Protein AF-A0AA39SEI1-F1 (afdb_monomer)

pLDDT: mean 76.43, std 20.12, range [25.05, 95.44]

Radius of gyration: 17.24 Å; Cα contacts (8 Å, |Δi|>4): 127; chains: 1; bounding box: 42×34×44 Å

Organism: Acer saccharum (NCBI:txid4024)

Foldseek 3Di:
DPDPPPVLDPDQEEEDECPVDLVVVVVNCVPNVVVNHAYAYEQDDPDPPDPSDDVRNVRSLVSCVVPVSHHQAYADACCVPHPDPPRDPSHDYHYPDDDPDPDDDPPRDDDDDDPVPPDPPVVVVVVVVVVVVVVVVVVD

Secondary structure (DSSP, 8-state):
--------SS-SEEEEESTT-THHHHHHHHHHGGGT-EEEEE---SSTT-S-STHHHHHHHHHHHHTTTTEEEEE-S-GGG-SSPPPPTTSEEE-----SS----TTS-----TTS-TTHHHHHHHHHHHHHHHHHHHH-

Sequence (140 aa):
MKDLCVRFFLTTIVNAHIISGPGIVDGLKLKGLPRGRGLLLLAEMSSAGNLATGDYTTAAVKIAEEHSDFVIGFISVNPASWPRAPVNPAFIQATPRVKIVKGGDNLGQQYNTPYSAADLAETAREYRLQGWDAYLAKCS

Solvent-accessible surface area (backbone atoms only — not comparable to full-atom values): 8907 Å² total; per-residue (Å²): 146,84,78,85,81,65,85,74,86,82,58,60,62,49,75,46,71,57,86,79,41,68,64,53,56,56,62,47,40,77,66,30,47,90,67,74,27,37,33,27,38,51,29,33,66,94,56,88,91,62,80,45,48,70,68,48,27,54,51,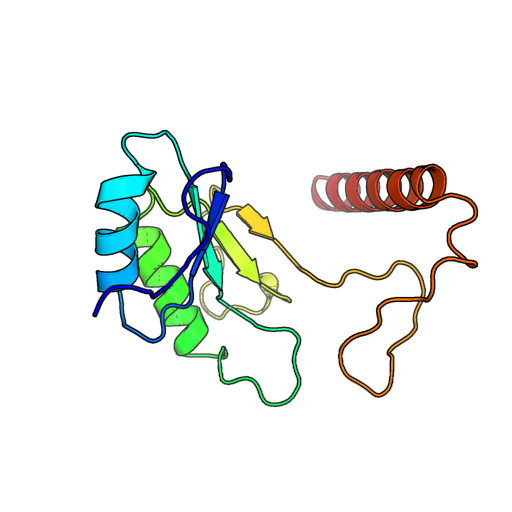41,52,51,50,36,65,80,38,52,93,41,32,48,29,32,30,32,80,59,76,88,74,44,94,71,71,82,64,67,83,84,46,46,79,44,57,80,88,80,65,96,62,96,77,85,68,102,68,88,71,84,83,79,67,93,79,80,64,84,50,62,67,59,52,53,47,50,55,52,49,56,54,48,53,56,50,52,68,71,75,108

InterPro domains:
  IPR001754 Orotidine 5'-phosphate decarboxylase domain [PF00215] (12-120)
  IPR011060 Ribulose-phosphate binding barrel [SSF51366] (12-136)
  IPR013785 Aldolase-type TIM barrel [G3DSA:3.20.20.70] (2-140)

Nearest PDB structures (foldseek):
  8u0z-assembly1_A  TM=9.103E-01  e=3.615E-15  Coffea arabica
  8u0z-assembly1_B  TM=8.593E-01  e=7.702E-14  Coffea arabica
  3ewy-assembly1_A-2  TM=8.590E-01  e=2.105E-10  Homo sapiens
  2v30-assembly1_A  TM=8.587E-01  e=1.970E-10  Homo sapiens
  2jgy-assembly1_A  TM=9.413E-01  e=2.070E-08  Homo sapiens

Structure (mmCIF, N/CA/C/O backbone):
data_AF-A0AA39SEI1-F1
#
_entry.id   AF-A0AA39SEI1-F1
#
loop_
_atom_site.group_PDB
_atom_site.id
_atom_site.type_symbol
_atom_site.label_atom_id
_atom_site.label_alt_id
_atom_site.label_comp_id
_atom_site.label_asym_id
_atom_site.label_entity_id
_atom_site.label_seq_id
_atom_site.pdbx_PDB_ins_code
_atom_site.Cartn_x
_atom_site.Cartn_y
_atom_site.Cartn_z
_atom_site.occupancy
_atom_site.B_iso_or_equiv
_atom_site.auth_seq_id
_atom_site.auth_comp_id
_atom_site.auth_asym_id
_atom_site.auth_atom_id
_atom_site.pdbx_PDB_model_num
ATOM 1 N N . MET A 1 1 ? -20.382 16.511 -10.026 1.00 29.83 1 MET A N 1
ATOM 2 C CA . MET A 1 1 ? -20.096 15.451 -9.030 1.00 29.83 1 MET A CA 1
ATOM 3 C C . MET A 1 1 ? -20.553 14.076 -9.545 1.00 29.83 1 MET A C 1
ATOM 5 O O . MET A 1 1 ? -21.256 13.368 -8.838 1.00 29.83 1 MET A O 1
ATOM 9 N N . LYS A 1 2 ? -20.217 13.708 -10.795 1.00 25.05 2 LYS A N 1
ATOM 10 C CA . LYS A 1 2 ? -20.658 12.432 -11.396 1.00 25.05 2 LYS A CA 1
ATOM 11 C C . LYS A 1 2 ? -19.575 11.634 -12.127 1.00 25.05 2 LYS A C 1
ATOM 13 O O . LYS A 1 2 ? -19.767 10.441 -12.266 1.00 25.05 2 LYS A O 1
ATOM 18 N N . ASP A 1 3 ? -18.414 12.205 -12.445 1.00 28.81 3 ASP A N 1
ATOM 19 C CA . ASP A 1 3 ? -17.411 11.486 -13.247 1.00 28.81 3 ASP A CA 1
ATOM 20 C C . ASP A 1 3 ? -15.998 11.562 -12.664 1.00 28.81 3 ASP A C 1
ATOM 22 O O . ASP A 1 3 ? -15.040 11.903 -13.353 1.00 28.81 3 ASP A O 1
ATOM 26 N N . LEU A 1 4 ? -15.837 11.194 -11.388 1.00 28.03 4 LEU A N 1
ATOM 27 C CA . LEU A 1 4 ? -14.530 10.717 -10.933 1.00 28.03 4 LEU A CA 1
ATOM 28 C C . LEU A 1 4 ? -14.447 9.226 -11.275 1.00 28.03 4 LEU A C 1
ATOM 30 O O . LEU A 1 4 ? -14.729 8.352 -10.457 1.00 28.03 4 LEU A O 1
ATOM 34 N N . CYS A 1 5 ? -14.151 8.961 -12.548 1.00 28.00 5 CYS A N 1
ATOM 35 C CA . CYS A 1 5 ? -13.954 7.636 -13.122 1.00 28.00 5 CYS A CA 1
ATOM 36 C C . CYS A 1 5 ? -12.694 6.992 -12.526 1.00 28.00 5 CYS A C 1
ATOM 38 O O . CYS A 1 5 ? -11.624 6.967 -13.130 1.00 28.00 5 CYS A O 1
ATOM 40 N N . VAL A 1 6 ? -12.817 6.463 -11.313 1.00 36.75 6 VAL A N 1
ATOM 41 C CA . VAL A 1 6 ? -11.925 5.415 -10.828 1.00 36.75 6 VAL A CA 1
ATOM 42 C C . VAL A 1 6 ? -12.518 4.108 -11.352 1.00 36.75 6 VAL A C 1
ATOM 44 O O . VAL A 1 6 ? -13.666 3.780 -11.053 1.00 36.75 6 VAL A O 1
ATOM 47 N N . ARG A 1 7 ? -11.769 3.396 -12.203 1.00 33.94 7 ARG A N 1
ATOM 48 C CA . ARG A 1 7 ? -12.112 2.090 -12.802 1.00 33.94 7 ARG A CA 1
ATOM 49 C C . ARG A 1 7 ? -12.364 1.042 -11.697 1.00 33.94 7 ARG A C 1
ATOM 51 O O . ARG A 1 7 ? -11.514 0.215 -11.403 1.00 33.94 7 ARG A O 1
ATOM 58 N N . PHE A 1 8 ? -13.540 1.081 -11.072 1.00 39.69 8 PHE A N 1
ATOM 59 C CA . PHE A 1 8 ? -13.877 0.285 -9.883 1.00 39.69 8 PHE A CA 1
ATOM 60 C C . PHE A 1 8 ? -14.415 -1.121 -10.180 1.00 39.69 8 PHE A C 1
ATOM 62 O O . PHE A 1 8 ? -14.609 -1.910 -9.259 1.00 39.69 8 PHE A O 1
ATOM 69 N N . PHE A 1 9 ? -14.696 -1.455 -11.443 1.00 35.06 9 PHE A N 1
ATOM 70 C CA . PHE A 1 9 ? -15.577 -2.590 -11.741 1.00 35.06 9 PHE A CA 1
ATOM 71 C C . PHE A 1 9 ? -14.889 -3.913 -12.116 1.00 35.06 9 PHE A C 1
ATOM 73 O O . PHE A 1 9 ? -15.562 -4.938 -12.082 1.00 35.06 9 PHE A O 1
ATOM 80 N N . LEU A 1 10 ? -13.576 -3.946 -12.390 1.00 44.50 10 LEU A N 1
ATOM 81 C CA . LEU A 1 10 ? -12.888 -5.177 -12.836 1.00 44.50 10 LEU A CA 1
ATOM 82 C C . LEU A 1 10 ? -11.656 -5.591 -12.013 1.00 44.50 10 LEU A C 1
ATOM 84 O O . LEU A 1 10 ? -11.153 -6.692 -12.214 1.00 44.50 10 LEU A O 1
ATOM 88 N N . THR A 1 11 ? -11.157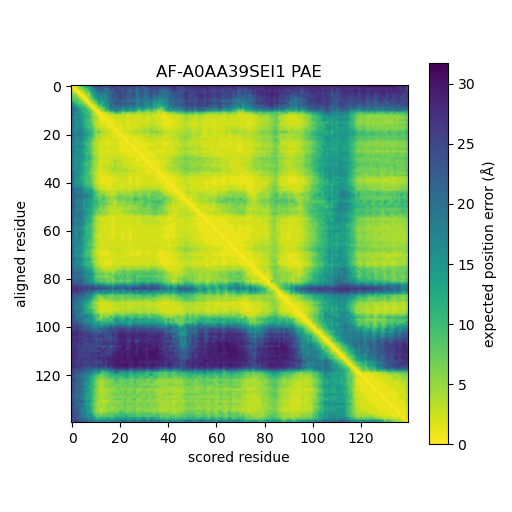 -4.763 -11.092 1.00 63.28 11 THR A N 1
ATOM 89 C CA . THR A 1 11 ? -9.917 -5.067 -10.355 1.00 63.28 11 THR A CA 1
ATOM 90 C C . THR A 1 11 ? -10.229 -5.727 -9.009 1.00 63.28 11 THR A C 1
ATOM 92 O O . THR A 1 11 ? -11.204 -5.381 -8.343 1.00 63.28 11 THR A O 1
ATOM 95 N N . THR A 1 12 ? -9.423 -6.711 -8.605 1.00 83.12 12 THR A N 1
ATOM 96 C CA . THR A 1 12 ? -9.487 -7.331 -7.267 1.00 83.12 12 THR A CA 1
ATOM 97 C C . THR A 1 12 ? -8.899 -6.424 -6.192 1.00 83.12 12 THR A C 1
ATOM 99 O O . THR A 1 12 ? -9.376 -6.419 -5.060 1.00 83.12 12 THR A O 1
ATOM 102 N N . ILE A 1 13 ? -7.893 -5.634 -6.563 1.00 90.81 13 ILE A N 1
ATOM 103 C CA . ILE A 1 13 ? -7.167 -4.721 -5.686 1.00 90.81 13 ILE A CA 1
ATOM 104 C C . ILE A 1 13 ? -7.195 -3.328 -6.315 1.00 90.81 13 ILE A C 1
ATOM 106 O O . ILE A 1 13 ? -6.987 -3.177 -7.524 1.00 90.81 13 ILE A O 1
ATOM 110 N N . VAL A 1 14 ? -7.463 -2.314 -5.500 1.00 91.94 14 VAL A N 1
ATOM 111 C CA . VAL A 1 14 ? -7.377 -0.895 -5.872 1.00 91.94 14 VAL A CA 1
ATOM 112 C C . VAL A 1 14 ? -6.321 -0.198 -5.021 1.00 91.94 14 VAL A C 1
ATOM 114 O O . VAL A 1 14 ? -5.907 -0.729 -3.993 1.00 91.94 14 VAL A O 1
ATOM 117 N N . ASN A 1 15 ? -5.875 0.986 -5.439 1.00 92.56 15 ASN A N 1
ATOM 118 C CA . ASN A 1 15 ? -5.004 1.833 -4.629 1.00 92.56 15 ASN A CA 1
ATOM 119 C C . ASN A 1 15 ? -5.630 3.208 -4.378 1.00 92.56 15 ASN A C 1
ATOM 121 O O . ASN A 1 15 ? -6.503 3.643 -5.132 1.00 92.56 15 ASN A O 1
ATOM 125 N N . ALA A 1 16 ? -5.211 3.870 -3.300 1.00 93.88 16 ALA A N 1
ATOM 126 C CA . ALA A 1 16 ? -5.649 5.224 -2.981 1.00 93.88 16 ALA A CA 1
ATOM 127 C C . ALA A 1 16 ? -4.560 6.026 -2.265 1.00 93.88 16 ALA A C 1
ATOM 129 O O . ALA A 1 16 ? -3.750 5.485 -1.509 1.00 93.88 16 ALA A O 1
ATOM 130 N N . HIS A 1 17 ? -4.588 7.339 -2.478 1.00 93.50 17 HIS A N 1
ATOM 131 C CA . HIS A 1 17 ? -3.863 8.298 -1.655 1.00 93.50 17 HIS A CA 1
ATOM 132 C C . HIS A 1 17 ? -4.670 8.653 -0.409 1.00 93.50 17 HIS A C 1
ATOM 134 O O . HIS A 1 17 ? -5.886 8.822 -0.478 1.00 93.50 17 HIS A O 1
ATOM 140 N N . ILE A 1 18 ? -3.972 8.891 0.699 1.00 92.69 18 ILE A N 1
ATOM 141 C CA . ILE A 1 18 ? -4.585 9.338 1.959 1.00 92.69 18 ILE A CA 1
ATOM 142 C C . ILE A 1 18 ? -4.747 10.865 2.058 1.00 92.69 18 ILE A C 1
ATOM 144 O O . ILE A 1 18 ? -5.069 11.381 3.121 1.00 92.69 18 ILE A O 1
ATOM 148 N N . ILE A 1 19 ? -4.509 11.607 0.966 1.00 90.94 19 ILE A N 1
ATOM 149 C CA . ILE A 1 19 ? -4.511 13.086 0.952 1.00 90.94 19 ILE A CA 1
ATOM 150 C C . ILE A 1 19 ? -5.847 13.650 1.456 1.00 90.94 19 ILE A C 1
ATOM 152 O O . ILE A 1 19 ? -5.876 14.674 2.127 1.00 90.94 19 ILE A O 1
ATOM 156 N N . SER A 1 20 ? -6.954 12.968 1.162 1.00 88.62 20 SER A N 1
ATOM 157 C CA . SER A 1 20 ? -8.298 13.364 1.599 1.00 88.62 20 SER A CA 1
ATOM 158 C C . SER A 1 20 ? -8.637 12.940 3.037 1.00 88.62 20 SER A C 1
ATOM 160 O O . SER A 1 20 ? -9.772 13.131 3.469 1.00 88.62 20 SER A O 1
ATOM 162 N N . GLY A 1 21 ? -7.689 12.356 3.774 1.00 90.56 21 GLY A N 1
ATOM 163 C CA . GLY A 1 21 ? -7.915 11.773 5.095 1.00 90.56 21 GLY A CA 1
ATOM 164 C C . GLY A 1 21 ? -8.578 10.386 5.048 1.00 90.56 21 GLY A C 1
ATOM 165 O O . GLY A 1 21 ? -8.803 9.842 3.965 1.00 90.56 21 GLY A O 1
ATOM 166 N N . PRO A 1 22 ? -8.910 9.799 6.215 1.00 91.69 22 PRO A N 1
ATOM 167 C CA . PRO A 1 22 ? -9.395 8.417 6.327 1.00 91.69 22 PRO A CA 1
ATOM 168 C C . PRO A 1 22 ? -10.730 8.159 5.616 1.00 91.69 22 PRO A C 1
ATOM 170 O O . PRO A 1 22 ? -10.967 7.046 5.156 1.00 91.69 22 PRO A O 1
ATOM 173 N N . GLY A 1 23 ? -11.565 9.186 5.418 1.00 93.19 23 GLY A N 1
ATOM 174 C CA . GLY A 1 23 ? -12.876 9.040 4.772 1.00 93.19 23 GLY A CA 1
ATOM 175 C C . GLY A 1 23 ? -12.826 8.496 3.337 1.00 93.19 23 GLY A C 1
ATOM 176 O O . GLY A 1 23 ? -13.824 7.962 2.850 1.00 93.19 23 GLY A O 1
ATOM 177 N N . ILE A 1 24 ? -11.669 8.567 2.659 1.00 93.56 24 ILE A N 1
ATOM 178 C CA . ILE A 1 24 ? -11.484 7.873 1.377 1.00 93.56 24 ILE A CA 1
ATOM 179 C C . ILE A 1 24 ? -11.627 6.359 1.549 1.00 93.56 24 ILE A C 1
ATOM 181 O O . ILE A 1 24 ? -12.297 5.714 0.747 1.00 93.56 24 ILE A O 1
ATOM 185 N N . VAL A 1 25 ? -11.056 5.793 2.613 1.00 94.44 25 VAL A N 1
ATOM 186 C CA . VAL A 1 25 ? -11.091 4.355 2.881 1.00 94.44 25 VAL A CA 1
ATOM 187 C C . VAL A 1 25 ? -12.521 3.913 3.138 1.00 94.44 25 VAL A C 1
ATOM 189 O O . VAL A 1 25 ? -12.960 2.948 2.519 1.00 94.44 25 VAL A O 1
ATOM 192 N N . ASP A 1 26 ? -13.279 4.664 3.937 1.00 93.75 26 ASP A N 1
ATOM 193 C CA . ASP A 1 26 ? -14.698 4.387 4.189 1.00 93.75 26 ASP A CA 1
ATOM 194 C C . ASP A 1 26 ? -15.523 4.398 2.900 1.00 93.75 26 ASP A C 1
ATOM 196 O O . ASP A 1 26 ? -16.268 3.454 2.614 1.00 93.75 26 ASP A O 1
ATOM 200 N N . GLY A 1 27 ? -15.344 5.430 2.070 1.00 92.88 27 GLY A N 1
ATOM 201 C CA . GLY A 1 27 ? -16.041 5.548 0.791 1.00 92.88 27 GLY A CA 1
ATOM 202 C C . GLY A 1 27 ? -15.762 4.366 -0.142 1.00 92.88 27 GLY A C 1
ATOM 203 O O . GLY A 1 27 ? -16.685 3.829 -0.765 1.00 92.88 27 GLY A O 1
ATOM 204 N N . LEU A 1 28 ? -14.505 3.920 -0.209 1.00 92.69 28 LEU A N 1
ATOM 205 C CA . LEU A 1 28 ? -14.117 2.767 -1.020 1.00 92.69 28 LEU A CA 1
ATOM 206 C C . LEU A 1 28 ? -14.608 1.446 -0.419 1.00 92.69 28 LEU A C 1
ATOM 208 O O . LEU A 1 28 ? -15.099 0.579 -1.150 1.00 92.69 28 LEU A O 1
ATOM 212 N N . LYS A 1 29 ? -14.546 1.311 0.905 1.00 92.88 29 LYS A N 1
ATOM 213 C CA . LYS A 1 29 ? -14.965 0.124 1.656 1.00 92.88 29 LYS A CA 1
ATOM 214 C C . LYS A 1 29 ? -16.437 -0.201 1.427 1.00 92.88 29 LYS A C 1
ATOM 216 O O . LYS A 1 29 ? -16.760 -1.359 1.163 1.00 92.88 29 LYS A O 1
ATOM 221 N N . LEU A 1 30 ? -17.311 0.812 1.382 1.00 92.81 30 LEU A N 1
ATOM 222 C CA . LEU A 1 30 ? -18.749 0.653 1.102 1.00 92.81 30 LEU A CA 1
ATOM 223 C C . LEU A 1 30 ? -19.053 -0.092 -0.208 1.00 92.81 30 LEU A C 1
ATOM 225 O O . LEU A 1 30 ? -20.107 -0.717 -0.340 1.00 92.81 30 LEU A O 1
ATOM 229 N N . LYS A 1 31 ? -18.167 -0.005 -1.208 1.00 89.81 31 LYS A N 1
ATOM 230 C CA . LYS A 1 31 ? -18.349 -0.659 -2.515 1.00 89.81 31 LYS A CA 1
ATOM 231 C C . LYS A 1 31 ? -17.402 -1.835 -2.740 1.00 89.81 31 LYS A C 1
ATOM 233 O O . LYS A 1 31 ? -17.758 -2.733 -3.508 1.00 89.81 31 LYS A O 1
ATOM 238 N N . GLY A 1 32 ? -16.224 -1.812 -2.122 1.00 90.81 32 GLY A N 1
ATOM 239 C CA . GLY A 1 32 ? -15.169 -2.804 -2.295 1.00 90.81 32 GLY A CA 1
ATOM 240 C C . GLY A 1 32 ? -15.331 -4.024 -1.393 1.00 90.81 32 GLY A C 1
ATOM 241 O O . GLY A 1 32 ? -15.264 -5.147 -1.891 1.00 90.81 32 GLY A O 1
ATOM 242 N N . LEU A 1 33 ? -15.608 -3.822 -0.102 1.00 90.31 33 LEU A N 1
ATOM 243 C CA . LEU A 1 33 ? -15.628 -4.909 0.881 1.00 90.31 33 LEU A CA 1
ATOM 244 C C . LEU A 1 33 ? -16.704 -5.973 0.582 1.00 90.31 33 LEU A C 1
ATOM 246 O O . LEU A 1 33 ? -16.350 -7.150 0.526 1.00 90.31 33 LEU A O 1
ATOM 250 N N . PRO A 1 34 ? -17.969 -5.622 0.246 1.00 92.56 34 PRO A N 1
ATOM 251 C CA . PRO A 1 34 ? -18.986 -6.622 -0.111 1.00 92.56 34 PRO A CA 1
ATOM 252 C C . PRO A 1 34 ? -18.663 -7.421 -1.382 1.00 92.56 34 PRO A C 1
ATOM 254 O O . PRO A 1 34 ? -19.319 -8.414 -1.678 1.00 92.56 34 PRO A O 1
ATOM 257 N N . ARG A 1 35 ? -17.680 -6.968 -2.168 1.00 91.62 35 ARG A N 1
ATOM 258 C CA . ARG A 1 35 ? -17.216 -7.617 -3.401 1.00 91.62 35 ARG A CA 1
ATOM 259 C C . ARG A 1 35 ? -15.884 -8.350 -3.217 1.00 91.62 35 ARG A C 1
ATOM 261 O O . ARG A 1 3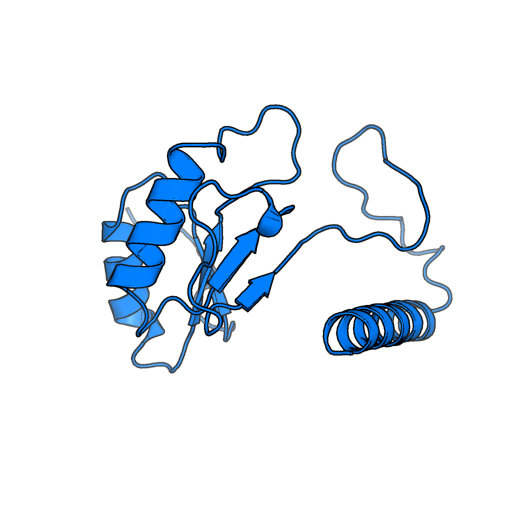5 ? -15.280 -8.733 -4.218 1.00 91.62 35 ARG A O 1
ATOM 268 N N . GLY A 1 36 ? -15.406 -8.493 -1.978 1.00 90.75 36 GLY A N 1
ATOM 269 C CA . GLY A 1 36 ? -14.127 -9.137 -1.673 1.00 90.75 36 GLY A CA 1
ATOM 270 C C . GLY A 1 36 ? -12.931 -8.423 -2.305 1.00 90.75 36 GLY A C 1
ATOM 271 O O . GLY A 1 36 ? -12.008 -9.079 -2.783 1.00 90.75 36 GLY A O 1
ATOM 272 N N . ARG A 1 37 ? -12.974 -7.088 -2.402 1.00 92.00 37 ARG A N 1
ATOM 273 C CA . ARG A 1 37 ? -11.865 -6.284 -2.938 1.00 92.00 37 ARG A CA 1
ATOM 274 C C . ARG A 1 37 ? -10.932 -5.839 -1.816 1.00 92.00 37 ARG A C 1
ATOM 276 O O . ARG A 1 37 ? -11.395 -5.608 -0.704 1.00 92.00 37 ARG A O 1
ATOM 283 N N . GLY A 1 38 ? -9.653 -5.664 -2.139 1.00 93.25 38 GLY A N 1
ATOM 284 C CA . GLY A 1 38 ? -8.651 -5.103 -1.229 1.00 93.25 38 GLY A CA 1
ATOM 285 C C . GLY A 1 38 ? -8.187 -3.708 -1.645 1.00 93.25 38 GLY A C 1
ATOM 286 O O . GLY A 1 38 ? -8.271 -3.337 -2.822 1.00 93.25 38 GLY A O 1
ATOM 287 N N . LEU A 1 39 ? -7.668 -2.947 -0.684 1.00 95.06 39 LEU A N 1
ATOM 288 C CA . LEU A 1 39 ? -7.096 -1.620 -0.904 1.00 95.06 39 LEU A CA 1
ATOM 289 C C . LEU A 1 39 ? -5.608 -1.582 -0.525 1.00 95.06 39 LEU A C 1
ATOM 291 O O . LEU A 1 39 ? -5.231 -2.011 0.562 1.00 95.06 39 LEU A O 1
ATOM 295 N N . LEU A 1 40 ? -4.776 -1.022 -1.404 1.00 94.94 40 LEU A N 1
ATOM 296 C CA . LEU A 1 40 ? -3.396 -0.633 -1.106 1.00 94.94 40 LEU A CA 1
ATOM 297 C C . LEU A 1 40 ? -3.304 0.884 -0.911 1.00 94.94 40 LEU A C 1
ATOM 299 O O . LEU A 1 40 ? -3.719 1.652 -1.781 1.00 94.94 40 LEU A O 1
ATOM 303 N N . LEU A 1 41 ? -2.727 1.336 0.198 1.00 94.56 41 LEU A N 1
ATOM 304 C CA . LEU A 1 41 ? -2.497 2.766 0.415 1.00 94.56 41 LEU A CA 1
ATOM 305 C C . LEU A 1 41 ? -1.146 3.193 -0.160 1.00 94.56 41 LEU A C 1
ATOM 307 O O . LEU A 1 41 ? -0.127 2.549 0.074 1.00 94.56 41 LEU A O 1
ATOM 311 N N . LEU A 1 42 ? -1.119 4.298 -0.902 1.00 92.62 42 LEU A N 1
ATOM 312 C CA . LEU A 1 42 ? 0.138 4.930 -1.299 1.00 92.62 42 LEU A CA 1
ATOM 313 C C . LEU A 1 42 ? 0.772 5.586 -0.076 1.00 92.62 42 LEU A C 1
ATOM 315 O O . LEU A 1 42 ? 0.292 6.621 0.376 1.00 92.62 42 LEU A O 1
ATOM 319 N N . ALA A 1 43 ? 1.833 4.972 0.441 1.00 90.00 43 ALA A N 1
ATOM 320 C CA . ALA A 1 43 ? 2.579 5.468 1.593 1.00 90.00 43 ALA A CA 1
ATOM 321 C C . ALA A 1 43 ? 3.854 6.213 1.178 1.00 90.00 43 ALA A C 1
ATOM 323 O O . ALA A 1 43 ? 4.269 7.139 1.873 1.00 90.00 43 ALA A O 1
ATOM 324 N N . GLU A 1 44 ? 4.437 5.839 0.035 1.00 88.25 44 GLU A N 1
ATOM 325 C CA . GLU A 1 44 ? 5.579 6.516 -0.582 1.00 88.25 44 GLU A CA 1
ATOM 326 C C . GLU A 1 44 ? 5.444 6.525 -2.109 1.00 88.25 44 GLU A C 1
ATOM 328 O O . GLU A 1 44 ? 4.742 5.704 -2.707 1.00 88.25 44 GLU A O 1
ATOM 333 N N . MET A 1 45 ? 6.160 7.443 -2.757 1.00 83.06 45 MET A N 1
ATOM 334 C CA . MET A 1 45 ? 6.234 7.531 -4.214 1.00 83.06 45 MET A CA 1
ATOM 335 C C . MET A 1 45 ? 7.690 7.595 -4.670 1.00 83.06 45 MET A C 1
ATOM 337 O O . MET A 1 45 ? 8.519 8.262 -4.062 1.00 83.06 45 MET A O 1
ATOM 341 N N . SER A 1 46 ? 8.003 6.946 -5.792 1.00 76.50 46 SER A N 1
ATOM 342 C CA . SER A 1 46 ? 9.358 6.926 -6.362 1.00 76.50 46 SER A CA 1
ATOM 343 C C . SER A 1 46 ? 9.718 8.189 -7.160 1.00 76.50 46 SER A C 1
ATOM 345 O O . SER A 1 46 ? 10.789 8.255 -7.758 1.00 76.50 46 SER A O 1
ATOM 347 N N . SER A 1 47 ? 8.806 9.158 -7.275 1.00 75.94 47 SER A N 1
ATOM 348 C CA . SER A 1 47 ? 9.021 10.394 -8.031 1.00 75.94 47 SER A CA 1
ATOM 349 C C . SER A 1 47 ? 9.819 11.413 -7.216 1.00 75.94 47 SER A C 1
ATOM 351 O O . SER A 1 47 ? 9.568 11.596 -6.023 1.00 75.94 47 SER A O 1
ATOM 353 N N . ALA A 1 48 ? 10.745 12.115 -7.871 1.00 76.06 48 ALA A N 1
ATOM 354 C CA . ALA A 1 48 ? 11.497 13.205 -7.254 1.00 76.06 48 ALA A CA 1
ATOM 355 C C . ALA A 1 48 ? 10.553 14.328 -6.779 1.00 76.06 48 ALA A C 1
ATOM 357 O O . ALA A 1 48 ? 9.607 14.679 -7.482 1.00 76.06 48 ALA A O 1
ATOM 358 N N . GLY A 1 49 ? 10.806 14.876 -5.585 1.00 76.56 49 GLY A N 1
ATOM 359 C CA . GLY A 1 49 ? 10.023 15.982 -5.014 1.00 76.56 49 GLY A CA 1
ATOM 3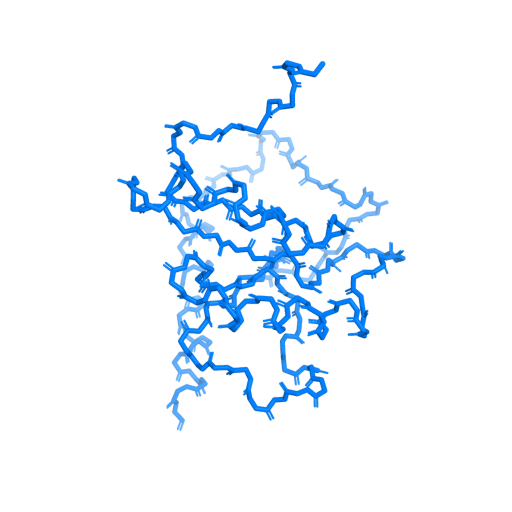60 C C . GLY A 1 49 ? 8.617 15.612 -4.526 1.00 76.56 49 GLY A C 1
ATOM 361 O O . GLY A 1 49 ? 7.774 16.494 -4.385 1.00 76.56 49 GLY A O 1
ATOM 362 N N . ASN A 1 50 ? 8.328 14.327 -4.296 1.00 82.38 50 ASN A N 1
ATOM 363 C CA . ASN A 1 50 ? 7.025 13.912 -3.781 1.00 82.38 50 ASN A CA 1
ATOM 364 C C . ASN A 1 50 ? 6.804 14.351 -2.320 1.00 82.38 50 ASN A C 1
ATOM 366 O O . ASN A 1 50 ? 7.748 14.518 -1.552 1.00 82.38 50 ASN A O 1
ATOM 370 N N . LEU A 1 51 ? 5.531 14.490 -1.946 1.00 84.06 51 LEU A N 1
ATOM 371 C CA . LEU A 1 51 ? 5.097 14.888 -0.601 1.00 84.06 51 LEU A CA 1
ATOM 372 C C . LEU A 1 51 ? 4.752 13.686 0.297 1.00 84.06 51 LEU A C 1
ATOM 374 O O . LEU A 1 51 ? 4.296 13.868 1.422 1.00 84.06 51 LEU A O 1
ATOM 378 N N . ALA A 1 52 ? 4.925 12.460 -0.204 1.00 84.50 52 ALA A N 1
ATOM 379 C CA . ALA A 1 52 ? 4.585 11.230 0.499 1.00 84.50 52 ALA A CA 1
ATOM 380 C C . ALA A 1 52 ? 5.766 10.762 1.362 1.00 84.50 52 ALA A C 1
ATOM 382 O O . ALA A 1 52 ? 6.353 9.710 1.115 1.00 84.50 52 ALA A O 1
ATOM 383 N N . THR A 1 53 ? 6.145 11.591 2.338 1.00 83.94 53 THR A N 1
ATOM 384 C CA . THR A 1 53 ? 7.293 11.368 3.228 1.00 83.94 53 THR A CA 1
ATOM 385 C C . THR A 1 53 ? 6.929 11.645 4.690 1.00 83.94 53 THR A C 1
ATOM 387 O O . THR A 1 53 ? 5.964 12.355 4.983 1.00 83.94 53 THR A O 1
ATOM 390 N N . GLY A 1 54 ? 7.695 11.072 5.627 1.00 87.44 54 GLY A N 1
ATOM 391 C CA . GLY A 1 54 ? 7.616 11.377 7.061 1.00 87.44 54 GLY A CA 1
ATOM 392 C C . GLY A 1 54 ? 6.217 11.200 7.663 1.00 87.44 54 GLY A C 1
ATOM 393 O O . GLY A 1 54 ? 5.706 10.081 7.779 1.00 87.44 54 GLY A O 1
ATOM 394 N N . ASP A 1 55 ? 5.595 12.314 8.052 1.00 89.94 55 ASP A N 1
ATOM 395 C CA . ASP A 1 55 ? 4.267 12.341 8.676 1.00 89.94 55 ASP A CA 1
ATOM 396 C C . ASP A 1 55 ? 3.173 11.797 7.754 1.00 89.94 55 ASP A C 1
ATOM 398 O O . ASP A 1 55 ? 2.240 11.149 8.229 1.00 89.94 55 ASP A O 1
ATOM 402 N N . TYR A 1 56 ? 3.307 11.983 6.435 1.00 91.25 56 TYR A N 1
ATOM 403 C CA . TYR A 1 56 ? 2.372 11.410 5.466 1.00 91.25 56 TYR A CA 1
ATOM 404 C C . TYR A 1 56 ? 2.379 9.881 5.540 1.00 91.25 56 TYR A C 1
ATOM 406 O O . TYR A 1 56 ? 1.337 9.244 5.683 1.00 91.25 56 TYR A O 1
ATOM 414 N N . THR A 1 57 ? 3.568 9.283 5.501 1.00 91.00 57 THR A N 1
ATOM 415 C CA . THR A 1 57 ? 3.752 7.832 5.601 1.00 91.00 57 THR A CA 1
ATOM 416 C C . THR A 1 57 ? 3.245 7.314 6.948 1.00 91.00 57 THR A C 1
ATOM 418 O O . THR A 1 57 ? 2.538 6.309 7.003 1.00 91.00 57 THR A O 1
ATOM 421 N N . THR A 1 58 ? 3.515 8.044 8.033 1.00 90.38 58 THR A N 1
ATOM 422 C CA . THR A 1 58 ? 3.033 7.702 9.382 1.00 90.38 58 THR A CA 1
ATOM 423 C C . THR A 1 58 ? 1.505 7.717 9.463 1.00 90.38 58 THR A C 1
ATOM 425 O O . THR A 1 58 ? 0.902 6.804 10.031 1.00 90.38 58 THR A O 1
ATOM 428 N N . ALA A 1 59 ? 0.859 8.717 8.858 1.00 92.06 59 ALA A N 1
ATOM 429 C CA . ALA A 1 59 ? -0.594 8.779 8.767 1.00 92.06 59 ALA A CA 1
ATOM 430 C C . ALA A 1 59 ? -1.159 7.628 7.922 1.00 92.06 59 ALA A C 1
ATOM 432 O O . ALA A 1 59 ? -2.173 7.040 8.298 1.00 92.06 59 ALA A O 1
ATOM 433 N N . ALA A 1 60 ? -0.491 7.259 6.825 1.00 92.75 60 ALA A N 1
ATOM 434 C CA . ALA A 1 60 ? -0.924 6.152 5.977 1.00 92.75 60 ALA A CA 1
ATOM 435 C C . ALA A 1 60 ? -0.901 4.819 6.734 1.00 92.75 60 ALA A C 1
ATOM 437 O O . ALA A 1 60 ? -1.865 4.059 6.645 1.00 92.75 60 ALA A O 1
ATOM 438 N N . VAL A 1 61 ? 0.151 4.566 7.521 1.00 91.62 61 VAL A N 1
ATOM 439 C CA . VAL A 1 61 ? 0.254 3.373 8.378 1.00 91.62 61 VAL A CA 1
ATOM 440 C C . VAL A 1 61 ? -0.880 3.326 9.392 1.00 91.62 61 VAL A C 1
ATOM 442 O O . VAL A 1 61 ? -1.569 2.314 9.485 1.00 91.62 61 VAL A O 1
ATOM 445 N N . LYS A 1 62 ? -1.128 4.436 10.092 1.00 92.31 62 LYS A N 1
ATOM 446 C CA . LYS A 1 62 ? -2.198 4.512 11.090 1.00 92.31 62 LYS A CA 1
ATOM 447 C C . LYS A 1 62 ? -3.575 4.212 10.481 1.00 92.31 62 LYS A C 1
ATOM 449 O O . LYS A 1 62 ? -4.328 3.415 11.029 1.00 92.31 62 LYS A O 1
ATOM 454 N N . ILE A 1 63 ? -3.880 4.805 9.325 1.00 93.62 63 ILE A N 1
ATOM 455 C CA . ILE A 1 63 ? -5.146 4.563 8.617 1.00 93.62 63 ILE A CA 1
ATOM 456 C C . ILE A 1 63 ? -5.250 3.093 8.181 1.00 93.62 63 ILE A C 1
ATOM 458 O O . ILE A 1 63 ? -6.316 2.493 8.282 1.00 93.62 63 ILE A O 1
ATOM 462 N N . ALA A 1 64 ? -4.164 2.481 7.708 1.00 93.69 64 ALA A N 1
ATOM 463 C CA . ALA A 1 64 ? -4.191 1.067 7.341 1.00 93.69 64 ALA A CA 1
ATOM 464 C C . ALA A 1 64 ? -4.488 0.154 8.538 1.00 93.69 64 ALA A C 1
ATOM 466 O O . ALA A 1 64 ? -5.269 -0.785 8.402 1.00 93.69 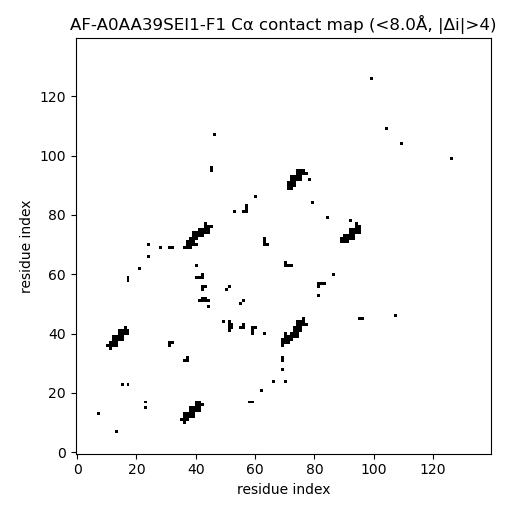64 ALA A O 1
ATOM 467 N N . GLU A 1 65 ? -3.896 0.431 9.702 1.00 92.06 65 GLU A N 1
ATOM 468 C CA . GLU A 1 65 ? -4.129 -0.328 10.937 1.00 92.06 65 GLU A CA 1
ATOM 469 C C . GLU A 1 65 ? -5.593 -0.238 11.390 1.00 92.06 65 GLU A C 1
ATOM 471 O O . GLU A 1 65 ? -6.218 -1.264 11.676 1.00 92.06 65 GLU A O 1
ATOM 476 N N . GLU A 1 66 ? -6.160 0.971 11.377 1.00 93.56 66 GLU A N 1
ATOM 477 C CA . GLU A 1 66 ? -7.558 1.239 11.743 1.00 93.56 66 GLU A CA 1
ATOM 478 C C . GLU A 1 66 ? -8.568 0.594 10.772 1.00 93.56 66 GLU A C 1
ATOM 480 O O . GLU A 1 66 ? -9.688 0.272 11.168 1.00 93.56 66 GLU A O 1
ATOM 485 N N . HIS A 1 67 ? -8.169 0.348 9.520 1.00 93.94 67 HIS A N 1
ATOM 486 C CA . HIS A 1 67 ? -9.014 -0.228 8.467 1.00 93.94 67 HIS A CA 1
ATOM 487 C C . HIS A 1 67 ? -8.468 -1.561 7.918 1.00 93.94 67 HIS A C 1
ATOM 489 O O . HIS A 1 67 ? -8.611 -1.860 6.728 1.00 93.94 67 HIS A O 1
ATOM 495 N N . SER A 1 68 ? -7.852 -2.376 8.778 1.00 93.38 68 SER A N 1
ATOM 496 C CA . SER A 1 68 ? -7.189 -3.645 8.415 1.00 93.38 68 SER A CA 1
ATOM 497 C C . SER A 1 68 ? -8.118 -4.746 7.879 1.00 93.38 68 SER A C 1
ATOM 499 O O . SER A 1 68 ? -7.651 -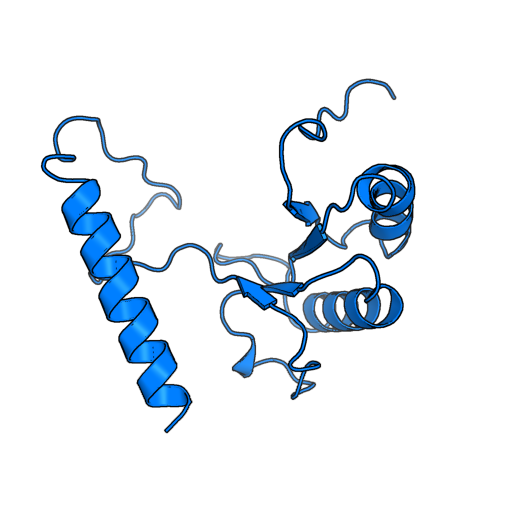5.750 7.349 1.00 93.38 68 SER A O 1
ATOM 501 N N . ASP A 1 69 ? -9.437 -4.558 7.953 1.00 93.62 69 ASP A N 1
ATOM 502 C CA . ASP A 1 69 ? -10.433 -5.442 7.341 1.00 93.62 69 ASP A CA 1
ATOM 503 C C . ASP A 1 69 ? -10.637 -5.186 5.835 1.00 93.62 69 ASP A C 1
ATOM 505 O O . ASP A 1 69 ? -11.266 -5.990 5.147 1.00 93.62 69 ASP A O 1
ATOM 509 N N . PHE A 1 70 ? -10.110 -4.076 5.312 1.00 94.94 70 PHE A N 1
ATOM 510 C CA . PHE A 1 70 ? -10.219 -3.694 3.901 1.00 94.94 70 PHE A CA 1
ATOM 511 C C . PHE A 1 70 ? -8.878 -3.273 3.281 1.00 94.94 70 PHE A C 1
ATOM 513 O O . PHE A 1 70 ? -8.614 -3.553 2.105 1.00 94.94 70 PHE A O 1
ATOM 520 N N . VAL A 1 71 ? -8.020 -2.608 4.056 1.00 95.44 71 VAL A N 1
ATOM 521 C CA . VAL A 1 71 ? -6.658 -2.259 3.648 1.00 95.44 71 VAL A CA 1
ATOM 522 C C . VAL A 1 71 ? -5.771 -3.487 3.802 1.00 95.44 71 VAL A C 1
ATOM 524 O O . VAL A 1 71 ? -5.616 -4.017 4.894 1.00 95.44 71 VAL A O 1
ATOM 527 N N . ILE A 1 72 ? -5.172 -3.928 2.698 1.00 94.69 72 ILE A N 1
ATOM 528 C CA . ILE A 1 72 ? -4.340 -5.141 2.653 1.00 94.69 72 ILE A CA 1
ATOM 529 C C . ILE A 1 72 ? -2.840 -4.829 2.648 1.00 94.69 72 ILE A C 1
ATOM 531 O O . ILE A 1 72 ? -2.017 -5.737 2.741 1.00 94.69 72 ILE A O 1
ATOM 535 N N . GLY A 1 73 ? -2.463 -3.556 2.515 1.00 93.88 73 GLY A N 1
ATOM 536 C CA . GLY A 1 73 ? -1.062 -3.163 2.478 1.00 93.88 73 GLY A CA 1
ATOM 537 C C . GLY A 1 73 ? -0.805 -1.799 1.857 1.00 93.88 73 GLY A C 1
ATOM 538 O O . GLY A 1 73 ? -1.690 -0.942 1.785 1.00 93.88 73 GLY A O 1
ATOM 539 N N . PHE A 1 74 ? 0.423 -1.617 1.383 1.00 93.44 74 PHE A N 1
ATOM 540 C CA . PHE A 1 74 ? 0.940 -0.334 0.936 1.00 93.44 74 PHE A CA 1
ATOM 541 C C . PHE A 1 74 ? 1.650 -0.423 -0.406 1.00 93.44 74 PHE A C 1
ATOM 543 O O . PHE A 1 74 ? 2.249 -1.439 -0.756 1.00 93.44 74 PHE A O 1
ATOM 550 N N . ILE A 1 75 ? 1.631 0.696 -1.119 1.00 91.25 75 ILE A N 1
ATOM 551 C CA . ILE A 1 75 ? 2.605 1.003 -2.157 1.00 91.25 75 ILE A CA 1
ATOM 552 C C . ILE A 1 75 ? 3.716 1.820 -1.494 1.00 91.25 75 ILE A C 1
ATOM 554 O O . ILE A 1 75 ? 3.458 2.917 -0.987 1.00 91.25 75 ILE A O 1
ATOM 558 N N . SER A 1 76 ? 4.925 1.265 -1.466 1.00 88.50 76 SER A N 1
ATOM 559 C CA . SER A 1 76 ? 6.082 1.823 -0.758 1.00 88.50 76 SER A CA 1
ATOM 560 C C . SER A 1 76 ? 7.384 1.539 -1.507 1.00 88.50 76 SER A C 1
ATOM 562 O O . SER A 1 76 ? 7.485 0.562 -2.248 1.00 88.50 76 SER A O 1
ATOM 564 N N . VAL A 1 77 ? 8.387 2.397 -1.345 1.00 83.88 77 VAL A N 1
ATOM 565 C CA . VAL A 1 77 ? 9.707 2.248 -1.979 1.00 83.88 77 VAL A CA 1
ATOM 566 C C . VAL A 1 77 ? 10.715 1.663 -0.996 1.00 83.88 77 VAL A C 1
ATOM 568 O O . VAL A 1 77 ? 11.511 0.807 -1.377 1.00 83.88 77 VAL A O 1
ATOM 571 N N . ASN A 1 78 ? 10.675 2.093 0.266 1.00 82.69 78 ASN A N 1
ATOM 572 C CA . ASN A 1 78 ? 11.566 1.609 1.312 1.00 82.69 78 ASN A CA 1
ATOM 573 C C . ASN A 1 78 ? 10.849 1.505 2.673 1.00 82.69 78 ASN A C 1
ATOM 575 O O . ASN A 1 78 ? 11.145 2.276 3.594 1.00 82.69 78 ASN A O 1
ATOM 579 N N . PRO A 1 79 ? 9.965 0.505 2.853 1.00 78.44 79 PRO A N 1
ATOM 580 C CA . PRO A 1 79 ? 9.234 0.320 4.108 1.00 78.44 79 PRO A CA 1
ATOM 581 C C . PRO A 1 79 ? 10.145 0.056 5.317 1.00 78.44 79 PRO A C 1
ATOM 583 O O . PRO A 1 79 ? 9.741 0.280 6.453 1.00 78.44 79 PRO A O 1
ATOM 586 N N . ALA A 1 80 ? 11.391 -0.384 5.100 1.00 77.44 80 ALA A N 1
ATOM 587 C CA . ALA A 1 80 ? 12.364 -0.590 6.174 1.00 77.44 80 ALA A CA 1
ATOM 588 C C . ALA A 1 80 ? 12.869 0.722 6.803 1.00 77.44 80 ALA A C 1
ATOM 590 O O . ALA A 1 80 ? 13.379 0.699 7.919 1.00 77.44 80 ALA A O 1
ATOM 591 N N . SER A 1 81 ? 12.733 1.858 6.110 1.00 76.38 81 SER A N 1
ATOM 592 C CA . SER A 1 81 ? 13.125 3.174 6.635 1.00 76.38 81 SER A CA 1
ATOM 593 C C . SER A 1 81 ? 12.051 3.861 7.479 1.00 76.38 81 SER A C 1
ATOM 595 O O . SER A 1 81 ? 12.262 4.980 7.945 1.00 76.38 81 SER A O 1
ATOM 597 N N . TRP A 1 82 ? 10.890 3.229 7.673 1.00 82.62 82 TRP A N 1
ATOM 598 C CA . TRP A 1 82 ? 9.781 3.876 8.363 1.00 82.62 82 TRP A CA 1
ATOM 599 C C . TRP A 1 82 ? 10.049 3.977 9.869 1.00 82.62 82 TRP A C 1
ATOM 601 O O . TRP A 1 82 ? 10.461 2.997 10.490 1.00 82.62 82 TRP A O 1
ATOM 611 N N . PRO A 1 83 ? 9.775 5.142 10.489 1.00 65.69 83 PRO A N 1
ATOM 612 C CA . PRO A 1 83 ? 10.136 5.411 11.883 1.00 65.69 83 PRO A CA 1
ATOM 613 C C . PRO A 1 83 ? 9.391 4.529 12.897 1.00 65.69 83 PRO A C 1
ATOM 615 O O . PRO A 1 83 ? 9.828 4.399 14.038 1.00 65.69 83 PRO A O 1
ATOM 618 N N . ARG A 1 84 ? 8.277 3.903 12.495 1.00 62.28 84 ARG A N 1
ATOM 619 C CA . ARG A 1 84 ? 7.550 2.893 13.274 1.00 62.28 84 ARG A CA 1
ATOM 620 C C . ARG A 1 84 ? 7.676 1.535 12.594 1.00 62.28 84 ARG A C 1
ATOM 622 O O . ARG A 1 84 ? 6.794 1.122 11.847 1.00 62.28 84 ARG A O 1
ATOM 629 N N . ALA A 1 85 ? 8.788 0.859 12.855 1.00 56.09 85 ALA A N 1
ATOM 630 C CA . ALA A 1 85 ? 8.957 -0.550 12.535 1.00 56.09 85 ALA A CA 1
ATOM 631 C C . ALA A 1 85 ? 8.829 -1.405 13.816 1.00 56.09 85 ALA A C 1
ATOM 633 O O . ALA A 1 85 ? 9.355 -1.002 14.856 1.00 56.09 85 ALA A O 1
ATOM 634 N N . PRO A 1 86 ? 8.166 -2.576 13.745 1.00 56.75 86 PRO A N 1
ATOM 635 C CA . PRO A 1 86 ? 7.607 -3.175 12.536 1.00 56.75 86 PRO A CA 1
ATOM 636 C C . PRO A 1 86 ? 6.139 -2.782 12.322 1.00 56.75 86 PRO A C 1
ATOM 638 O O . PRO A 1 86 ? 5.302 -2.933 13.208 1.00 56.75 86 PRO A O 1
ATOM 641 N N . VAL A 1 87 ? 5.826 -2.355 11.098 1.00 69.75 87 VAL A N 1
ATOM 642 C CA . VAL A 1 87 ? 4.465 -2.413 10.548 1.00 69.75 87 VAL A CA 1
ATOM 643 C C . VAL A 1 87 ? 3.970 -3.859 10.658 1.00 69.75 87 VAL A C 1
ATOM 645 O O . VAL A 1 87 ? 4.762 -4.784 10.462 1.00 69.75 87 VAL A O 1
ATOM 648 N N . ASN A 1 88 ? 2.686 -4.062 10.972 1.00 78.56 88 ASN A N 1
ATOM 649 C CA . ASN A 1 88 ? 2.100 -5.399 11.099 1.00 78.56 88 ASN A CA 1
ATOM 650 C C . ASN A 1 88 ? 2.497 -6.287 9.893 1.00 78.56 88 ASN A C 1
ATOM 652 O O . ASN A 1 88 ? 2.218 -5.903 8.752 1.00 78.56 88 ASN A O 1
ATOM 656 N N . PRO A 1 89 ? 3.127 -7.461 10.116 1.00 82.06 89 PRO A N 1
ATOM 657 C CA . PRO A 1 89 ? 3.629 -8.320 9.040 1.00 82.06 89 PRO A CA 1
ATOM 658 C C . PRO A 1 89 ? 2.526 -8.871 8.125 1.00 82.06 89 PRO A C 1
ATOM 660 O 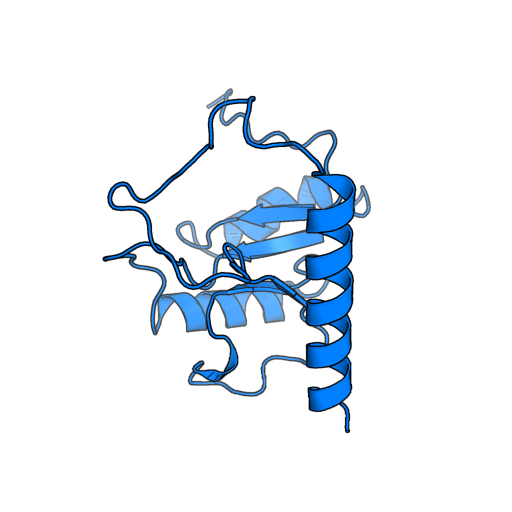O . PRO A 1 89 ? 2.834 -9.393 7.057 1.00 82.06 89 PRO A O 1
ATOM 663 N N . ALA A 1 90 ? 1.252 -8.745 8.511 1.00 85.88 90 ALA A N 1
ATOM 664 C CA . ALA A 1 90 ? 0.114 -9.081 7.662 1.00 85.88 90 ALA A CA 1
ATOM 665 C C . ALA A 1 90 ? -0.059 -8.126 6.462 1.00 85.88 90 ALA A C 1
ATOM 667 O O . ALA A 1 90 ? -0.728 -8.489 5.495 1.00 85.88 90 ALA A O 1
ATOM 668 N N . PHE A 1 91 ? 0.523 -6.920 6.499 1.00 91.06 91 PHE A N 1
ATOM 669 C CA . PHE A 1 91 ? 0.401 -5.952 5.410 1.00 91.06 91 PHE A CA 1
ATOM 670 C C . PHE A 1 91 ? 1.376 -6.229 4.264 1.00 91.06 91 PHE A C 1
ATOM 672 O O . PHE A 1 91 ? 2.594 -6.292 4.442 1.00 91.06 91 PHE A O 1
ATOM 679 N N . ILE A 1 92 ? 0.833 -6.291 3.049 1.00 90.94 92 ILE A N 1
ATOM 680 C CA . ILE A 1 92 ? 1.608 -6.456 1.819 1.00 90.94 92 ILE A CA 1
ATOM 681 C C . ILE A 1 92 ? 2.366 -5.160 1.503 1.00 90.94 92 ILE A C 1
ATOM 683 O O . ILE A 1 92 ? 1.796 -4.072 1.533 1.00 90.94 92 ILE A O 1
ATOM 687 N N . GLN A 1 93 ? 3.643 -5.271 1.142 1.00 89.56 93 GLN A N 1
ATOM 688 C CA . GLN A 1 93 ? 4.445 -4.153 0.639 1.00 89.56 93 GLN A CA 1
ATOM 689 C C . GLN A 1 93 ? 4.649 -4.323 -0.866 1.00 89.56 93 GLN A C 1
ATOM 691 O O . GLN A 1 93 ? 5.326 -5.251 -1.307 1.00 89.56 93 GLN A O 1
ATOM 696 N N . ALA A 1 94 ? 4.041 -3.444 -1.659 1.00 89.00 94 ALA A N 1
ATOM 697 C CA . ALA A 1 94 ? 4.167 -3.437 -3.109 1.00 89.00 94 ALA A CA 1
ATOM 698 C C . ALA A 1 94 ? 5.094 -2.298 -3.546 1.00 89.00 94 ALA A C 1
ATOM 700 O O . ALA A 1 94 ? 4.731 -1.125 -3.470 1.00 89.00 94 ALA A O 1
ATOM 701 N N . THR A 1 95 ? 6.278 -2.641 -4.050 1.00 85.75 95 THR A N 1
ATOM 702 C CA . THR A 1 95 ? 7.256 -1.654 -4.518 1.00 85.75 95 THR A CA 1
ATOM 703 C C . THR A 1 95 ? 7.240 -1.538 -6.041 1.00 85.75 95 THR A C 1
ATOM 705 O O . THR A 1 95 ? 7.675 -2.459 -6.733 1.00 85.75 95 THR A O 1
ATOM 708 N N . PRO A 1 96 ? 6.722 -0.431 -6.605 1.00 77.69 96 PRO A N 1
ATOM 709 C CA . PRO A 1 96 ? 6.715 -0.223 -8.044 1.00 77.69 96 PRO A CA 1
ATOM 710 C C . PRO A 1 96 ? 8.114 0.152 -8.550 1.00 77.69 96 PRO A C 1
ATOM 712 O O . PRO A 1 96 ? 8.947 0.661 -7.805 1.00 77.69 96 PRO A O 1
ATOM 715 N N . ARG A 1 97 ? 8.334 -0.024 -9.861 1.00 68.00 97 ARG A N 1
ATOM 716 C CA . ARG A 1 97 ? 9.566 0.369 -10.577 1.00 68.00 97 ARG A CA 1
ATOM 717 C C . ARG A 1 97 ? 10.848 -0.321 -10.101 1.00 68.00 97 ARG A C 1
ATOM 719 O O . ARG A 1 97 ? 11.911 0.293 -10.055 1.00 68.00 97 ARG A O 1
ATOM 726 N N . VAL A 1 98 ? 10.771 -1.619 -9.842 1.00 66.31 98 VAL A N 1
ATOM 727 C CA . VAL A 1 98 ? 11.972 -2.452 -9.744 1.00 66.31 98 VAL A CA 1
ATOM 728 C C . VAL A 1 98 ? 12.485 -2.713 -11.163 1.00 66.31 98 VAL A C 1
ATOM 730 O O . VAL A 1 98 ? 11.732 -3.204 -12.000 1.00 66.31 98 VAL A O 1
ATOM 733 N N . LYS A 1 99 ? 13.740 -2.350 -11.451 1.00 66.38 99 LYS A N 1
ATOM 734 C CA . LYS A 1 99 ? 14.445 -2.704 -12.695 1.00 66.38 99 LYS A CA 1
ATOM 735 C C . LYS A 1 99 ? 15.625 -3.613 -12.343 1.00 66.38 99 LYS A C 1
ATOM 737 O O . LYS A 1 99 ? 16.408 -3.263 -11.465 1.00 66.38 99 LYS A O 1
ATOM 742 N N . ILE A 1 100 ? 15.762 -4.741 -13.042 1.00 63.50 100 ILE A N 1
ATOM 743 C CA . ILE A 1 100 ? 16.895 -5.677 -12.880 1.00 63.50 100 ILE A CA 1
ATOM 744 C C . ILE A 1 100 ? 18.209 -5.044 -13.367 1.00 63.50 100 ILE A C 1
ATOM 746 O O . ILE A 1 100 ? 19.265 -5.225 -12.767 1.00 63.50 100 ILE A O 1
ATOM 750 N N . VAL A 1 101 ? 18.147 -4.249 -14.438 1.00 55.28 101 VAL A N 1
ATOM 751 C CA . VAL A 1 101 ? 19.311 -3.561 -15.009 1.00 55.28 101 VAL A CA 1
ATOM 752 C C . VAL A 1 101 ? 19.395 -2.138 -14.452 1.00 55.28 101 VAL A C 1
ATOM 754 O O . VAL A 1 101 ? 18.411 -1.393 -14.485 1.00 55.28 101 VAL A O 1
ATOM 757 N N . LYS A 1 102 ? 20.577 -1.732 -13.965 1.00 44.34 102 LYS A N 1
ATOM 758 C CA . LYS A 1 102 ? 20.847 -0.342 -13.558 1.00 44.34 102 LYS A CA 1
ATOM 759 C C . LYS A 1 102 ? 20.650 0.595 -14.757 1.00 44.34 102 LYS A C 1
ATOM 761 O O . LYS A 1 102 ? 21.456 0.596 -15.680 1.00 44.34 102 LYS A O 1
ATOM 766 N N . GLY A 1 103 ? 19.596 1.409 -14.719 1.00 48.06 103 GLY A N 1
ATOM 767 C CA . GLY A 1 103 ? 19.311 2.416 -15.742 1.00 48.06 103 GLY A CA 1
ATOM 768 C C . GLY A 1 103 ? 18.080 3.263 -15.407 1.00 48.06 103 GLY A C 1
ATOM 769 O O . GLY A 1 103 ? 16.948 2.769 -15.392 1.00 48.06 103 GLY A O 1
ATOM 770 N N . GLY A 1 104 ? 18.302 4.549 -15.133 1.00 46.41 104 GLY A N 1
ATOM 771 C CA . GLY A 1 104 ? 17.256 5.567 -15.015 1.00 46.41 104 GLY A CA 1
ATOM 772 C C . GLY A 1 104 ? 17.040 6.262 -16.356 1.00 46.41 104 GLY A C 1
ATOM 773 O O . GLY A 1 104 ? 17.990 6.458 -17.109 1.00 46.41 104 GLY A O 1
ATOM 774 N N . ASP A 1 105 ? 15.798 6.619 -16.661 1.00 48.56 105 ASP A N 1
ATOM 775 C CA . ASP A 1 105 ? 15.474 7.438 -17.823 1.00 48.56 105 ASP A CA 1
ATOM 776 C C . ASP A 1 105 ? 15.237 8.897 -17.425 1.00 48.56 105 ASP A C 1
ATOM 778 O O . ASP A 1 105 ? 14.675 9.195 -16.372 1.00 48.56 105 ASP A O 1
ATOM 782 N N . ASN A 1 106 ? 15.684 9.821 -18.279 1.00 44.47 106 ASN A N 1
ATOM 783 C CA . ASN A 1 106 ? 15.681 11.266 -18.023 1.00 44.47 106 ASN A CA 1
ATOM 784 C C . ASN A 1 106 ? 14.293 11.929 -18.133 1.00 44.47 106 ASN A C 1
ATOM 786 O O . ASN A 1 106 ? 14.213 13.148 -18.254 1.00 44.47 106 ASN A O 1
ATOM 790 N N . LEU A 1 107 ? 13.196 11.164 -18.116 1.00 45.78 107 LEU A N 1
ATOM 791 C CA . LEU A 1 107 ? 11.842 11.708 -18.293 1.00 45.78 107 LEU A CA 1
ATOM 792 C C . LEU A 1 107 ? 10.794 11.148 -17.322 1.00 45.78 107 LEU A C 1
ATOM 794 O O . LEU A 1 107 ? 9.614 11.472 -17.439 1.00 45.78 107 LEU A O 1
ATOM 798 N N . GLY A 1 108 ? 11.178 10.341 -16.330 1.00 50.69 108 GLY A N 1
ATOM 799 C CA . GLY A 1 108 ? 10.274 9.938 -15.249 1.00 50.69 108 GLY A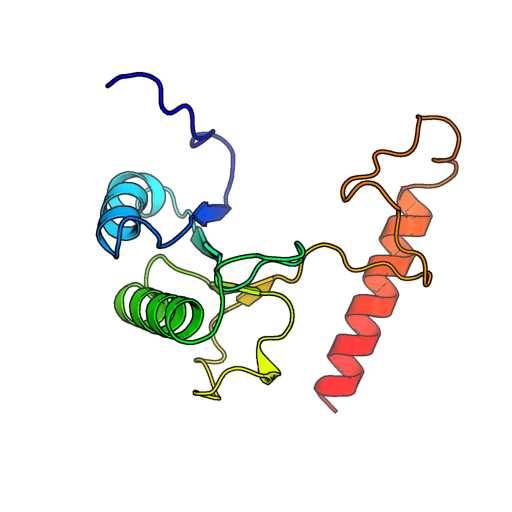 CA 1
ATOM 800 C C . GLY A 1 108 ? 9.153 8.970 -15.659 1.00 50.69 108 GLY A C 1
ATOM 801 O O . GLY A 1 108 ? 8.488 8.422 -14.778 1.00 50.69 108 GLY A O 1
ATOM 802 N N . GLN A 1 109 ? 8.972 8.672 -16.944 1.00 40.88 109 GLN A N 1
ATOM 803 C CA . GLN A 1 109 ? 8.259 7.511 -17.480 1.00 40.88 109 GLN A CA 1
ATOM 804 C C . GLN A 1 109 ? 8.937 7.070 -18.788 1.00 40.88 109 GLN A C 1
ATOM 806 O O . GLN A 1 109 ? 9.167 7.901 -19.664 1.00 40.88 109 GLN A O 1
ATOM 811 N N . GLN A 1 110 ? 9.175 5.766 -18.958 1.00 41.56 110 GLN A N 1
ATOM 812 C CA . GLN A 1 110 ? 9.470 5.165 -20.261 1.00 41.56 110 GLN A CA 1
ATOM 813 C C . GLN A 1 110 ? 8.490 4.035 -20.568 1.00 41.56 110 GLN A C 1
ATOM 815 O O . GLN A 1 110 ? 8.441 3.026 -19.866 1.00 41.56 110 GLN A O 1
ATOM 820 N N . TYR A 1 111 ? 7.763 4.204 -21.671 1.00 41.38 111 TYR A N 1
ATOM 821 C CA . TYR A 1 111 ? 7.259 3.105 -22.482 1.00 41.38 111 TYR A CA 1
ATOM 822 C C . TYR A 1 111 ? 8.259 2.918 -23.622 1.00 41.38 111 TYR A C 1
ATOM 824 O O . TYR A 1 111 ? 8.410 3.810 -24.457 1.00 41.38 111 TYR A O 1
ATOM 832 N N . ASN A 1 112 ? 8.967 1.789 -23.641 1.00 38.34 112 ASN A N 1
ATOM 833 C CA . ASN A 1 112 ? 9.773 1.433 -24.802 1.00 38.34 112 ASN A CA 1
ATOM 834 C C . ASN A 1 112 ? 8.835 1.071 -25.958 1.00 38.34 112 ASN A C 1
ATOM 836 O O . ASN A 1 112 ? 7.859 0.337 -25.795 1.00 38.34 112 ASN A O 1
ATOM 840 N N . THR A 1 113 ? 9.129 1.646 -27.117 1.00 36.53 113 THR A N 1
ATOM 841 C CA . THR A 1 113 ? 8.478 1.402 -28.402 1.00 36.53 113 THR A CA 1
ATOM 842 C C . THR A 1 113 ? 8.503 -0.093 -28.772 1.00 36.53 113 THR A C 1
ATOM 844 O O . THR A 1 113 ? 9.404 -0.815 -28.343 1.00 36.53 113 THR A O 1
ATOM 847 N N . PRO A 1 114 ? 7.540 -0.596 -29.572 1.00 36.00 114 PRO A N 1
ATOM 848 C CA . PRO A 1 114 ? 7.137 -2.013 -29.580 1.00 36.00 114 PRO A CA 1
ATOM 849 C C . PRO A 1 114 ? 8.131 -3.021 -30.186 1.00 36.00 114 PRO A C 1
ATOM 851 O O . PRO A 1 114 ? 7.750 -4.161 -30.422 1.00 36.00 114 PRO A O 1
ATOM 854 N N . TYR A 1 115 ? 9.379 -2.637 -30.464 1.00 38.31 115 TYR A N 1
ATOM 855 C CA . TYR A 1 115 ? 10.336 -3.469 -31.204 1.00 38.31 115 TYR A CA 1
ATOM 856 C C . TYR A 1 115 ? 11.518 -4.010 -30.384 1.00 38.31 115 TYR A C 1
ATOM 858 O O . TYR A 1 115 ? 12.246 -4.853 -30.896 1.00 38.31 115 TYR A O 1
ATOM 866 N N . SER A 1 116 ? 11.699 -3.620 -29.113 1.00 46.69 116 SER A N 1
ATOM 867 C CA . SER A 1 116 ? 12.677 -4.276 -28.213 1.00 46.69 116 SER A CA 1
ATOM 868 C C . SER A 1 116 ? 12.059 -5.343 -27.297 1.00 46.69 116 SER A C 1
ATOM 870 O O . SER A 1 116 ? 12.720 -5.869 -26.406 1.00 46.69 116 SER A O 1
ATOM 872 N N . ALA A 1 117 ? 10.791 -5.689 -27.531 1.00 48.81 117 ALA A N 1
ATOM 873 C CA . ALA A 1 117 ? 10.005 -6.672 -26.788 1.00 48.81 117 ALA A CA 1
ATOM 874 C C . ALA A 1 117 ? 10.225 -8.116 -27.289 1.00 48.81 117 ALA A C 1
ATOM 876 O O . ALA A 1 117 ? 9.263 -8.867 -27.433 1.00 48.81 117 ALA A O 1
ATOM 877 N N . ALA A 1 118 ? 11.467 -8.494 -27.610 1.00 51.66 118 ALA A N 1
ATOM 878 C CA . ALA A 1 118 ? 11.753 -9.786 -28.240 1.00 51.66 118 ALA A CA 1
ATOM 879 C C . ALA A 1 118 ? 11.464 -10.995 -27.332 1.00 51.66 118 ALA A C 1
ATOM 881 O O . ALA A 1 118 ? 11.212 -12.069 -27.863 1.00 51.66 118 ALA A O 1
ATOM 882 N N . ASP A 1 119 ? 11.399 -10.829 -26.004 1.00 68.69 119 ASP A N 1
ATOM 883 C CA . ASP A 1 119 ? 10.841 -11.869 -25.136 1.00 68.69 119 ASP A CA 1
ATOM 884 C C . ASP A 1 119 ? 10.321 -11.313 -23.793 1.00 68.69 119 ASP A C 1
ATOM 886 O O . ASP A 1 119 ? 10.984 -11.319 -22.750 1.00 68.69 119 ASP A O 1
ATOM 890 N N . LEU A 1 120 ? 9.091 -10.787 -23.809 1.00 74.56 120 LEU A N 1
ATOM 891 C CA . LEU A 1 120 ? 8.400 -10.361 -22.584 1.00 74.56 120 LEU A CA 1
ATOM 892 C C . LEU A 1 120 ? 8.203 -11.523 -21.595 1.00 74.56 120 LEU A C 1
ATOM 894 O O . LEU A 1 120 ? 8.131 -11.280 -20.388 1.00 74.56 120 LEU A O 1
ATOM 898 N N . ALA A 1 121 ? 8.110 -12.766 -22.082 1.00 78.56 121 ALA A N 1
ATOM 899 C CA . ALA A 1 121 ? 7.901 -13.938 -21.241 1.00 78.56 121 ALA A CA 1
ATOM 900 C C . ALA A 1 121 ? 9.194 -14.342 -20.521 1.00 78.56 121 ALA A C 1
ATOM 902 O O . ALA A 1 121 ? 9.158 -14.620 -19.319 1.00 78.56 121 ALA A O 1
ATOM 903 N N . GLU A 1 122 ? 10.332 -14.310 -21.213 1.00 78.81 122 GLU A N 1
ATOM 904 C CA . GLU A 1 122 ? 11.654 -14.504 -20.612 1.00 78.81 122 GLU A CA 1
ATOM 905 C C . GLU A 1 122 ? 11.962 -13.400 -19.601 1.00 78.81 122 GLU A C 1
ATOM 907 O O . GLU A 1 122 ? 12.267 -13.703 -18.448 1.00 78.81 122 GLU A O 1
ATOM 912 N N . THR A 1 123 ? 11.737 -12.134 -19.968 1.00 76.75 123 THR A N 1
ATOM 913 C CA . THR A 1 123 ? 11.907 -11.007 -19.038 1.00 76.75 123 THR A CA 1
ATOM 914 C C . THR A 1 123 ? 11.051 -11.217 -17.781 1.00 76.75 123 THR A C 1
ATOM 916 O O . THR A 1 123 ? 11.556 -11.176 -16.662 1.00 76.75 123 THR A O 1
ATOM 919 N N . ALA A 1 124 ? 9.756 -11.525 -17.924 1.00 79.00 124 ALA A N 1
ATOM 920 C CA . ALA A 1 124 ? 8.883 -11.797 -16.778 1.00 79.00 124 ALA A CA 1
ATOM 921 C C . ALA A 1 124 ? 9.356 -12.999 -15.936 1.00 79.00 124 ALA A C 1
ATOM 923 O O . ALA A 1 124 ? 9.231 -12.986 -14.705 1.00 79.00 124 ALA A O 1
ATOM 924 N N . ARG A 1 125 ? 9.918 -14.033 -16.574 1.00 82.44 125 ARG A N 1
ATOM 925 C CA . ARG A 1 125 ? 10.505 -15.188 -15.887 1.00 82.44 125 ARG A CA 1
ATOM 926 C C . ARG A 1 125 ? 11.716 -14.779 -15.052 1.00 82.44 125 ARG A C 1
ATOM 928 O O . ARG A 1 125 ? 11.803 -15.232 -13.912 1.00 82.44 125 ARG A O 1
ATOM 935 N N . GLU A 1 126 ? 12.597 -13.930 -15.569 1.00 84.38 126 GLU A N 1
ATOM 936 C CA . GLU A 1 126 ? 13.751 -13.406 -14.828 1.00 84.38 126 GLU A CA 1
ATOM 937 C C . GLU A 1 126 ? 13.319 -12.596 -13.602 1.00 84.38 126 GLU A C 1
ATOM 939 O O . GLU A 1 126 ? 13.790 -12.873 -12.498 1.00 84.38 126 GLU A O 1
ATOM 944 N N . TYR A 1 127 ? 12.364 -11.668 -13.760 1.00 82.00 127 TYR A N 1
ATOM 945 C CA . TYR A 1 127 ? 11.794 -10.907 -12.635 1.00 82.00 127 TYR A CA 1
ATOM 946 C C . TYR A 1 127 ? 11.208 -11.825 -11.562 1.00 82.00 127 TYR A C 1
ATOM 948 O O . TYR A 1 127 ? 11.415 -11.595 -10.369 1.00 82.00 127 TYR A O 1
ATOM 956 N N . ARG A 1 128 ? 10.504 -12.886 -11.970 1.00 85.56 128 ARG A N 1
ATOM 957 C CA . ARG A 1 128 ? 9.937 -13.867 -11.040 1.00 85.56 128 ARG A CA 1
ATOM 958 C C . ARG A 1 128 ? 11.020 -14.631 -10.278 1.00 85.56 128 ARG A C 1
ATOM 960 O O . ARG A 1 128 ? 10.886 -14.783 -9.069 1.00 85.56 128 ARG A O 1
ATOM 967 N N . LEU A 1 129 ? 12.050 -15.124 -10.969 1.00 86.06 129 LEU A N 1
ATOM 968 C CA . LEU A 1 129 ? 13.128 -15.901 -10.347 1.00 86.06 129 LEU A CA 1
ATOM 969 C C . LEU A 1 129 ? 13.931 -15.041 -9.369 1.00 86.06 129 LEU A C 1
ATOM 971 O O . LEU A 1 129 ? 14.020 -15.386 -8.197 1.00 86.06 129 LEU A O 1
ATOM 975 N N . GLN A 1 130 ? 14.411 -13.876 -9.808 1.00 86.12 130 GLN A N 1
ATOM 976 C CA . GLN A 1 130 ? 15.203 -12.991 -8.949 1.00 86.12 130 GLN A CA 1
ATOM 977 C C . GLN A 1 130 ? 14.401 -12.468 -7.753 1.00 86.12 130 GLN A C 1
ATOM 979 O O . GLN A 1 130 ? 14.923 -12.394 -6.643 1.00 86.12 130 GLN A O 1
ATOM 984 N N . GLY A 1 131 ? 13.123 -12.129 -7.960 1.00 84.88 131 GLY A N 1
ATOM 985 C CA . GLY A 1 131 ? 12.240 -11.718 -6.870 1.00 84.88 131 GLY A CA 1
ATOM 986 C C . GLY A 1 131 ? 12.023 -12.828 -5.839 1.00 84.88 131 GLY A C 1
ATOM 987 O O . GLY A 1 131 ? 12.019 -12.555 -4.639 1.00 84.88 131 GLY A O 1
ATOM 988 N N . TRP A 1 132 ? 11.880 -14.077 -6.291 1.00 88.38 132 TRP A N 1
ATOM 989 C CA . TRP A 1 132 ? 11.717 -15.232 -5.408 1.00 88.38 132 TRP A CA 1
ATOM 990 C C . TRP A 1 132 ? 13.002 -15.574 -4.647 1.00 88.38 132 TRP A C 1
ATOM 992 O O . TRP A 1 132 ? 12.953 -15.772 -3.435 1.00 88.38 132 TRP A O 1
ATOM 1002 N N . ASP A 1 133 ? 14.154 -15.563 -5.316 1.00 89.94 133 ASP A N 1
ATOM 1003 C CA . ASP A 1 133 ? 15.449 -15.821 -4.678 1.00 89.94 133 ASP A CA 1
ATOM 1004 C C . ASP A 1 133 ? 15.774 -14.752 -3.622 1.00 89.94 133 ASP A C 1
ATOM 1006 O O . ASP A 1 133 ? 16.208 -15.078 -2.516 1.00 89.94 133 ASP A O 1
ATOM 1010 N N . ALA A 1 134 ? 15.485 -13.477 -3.914 1.00 84.56 134 ALA A N 1
ATOM 1011 C CA . ALA A 1 134 ? 15.635 -12.386 -2.951 1.00 84.56 134 ALA A CA 1
ATOM 1012 C C . ALA A 1 134 ? 14.701 -12.536 -1.737 1.00 84.56 134 ALA A C 1
ATOM 1014 O O . ALA A 1 134 ? 15.089 -12.202 -0.616 1.00 84.56 134 ALA A O 1
ATOM 1015 N N . TYR A 1 135 ? 13.480 -13.044 -1.942 1.00 85.81 135 TYR A N 1
ATOM 1016 C CA . TYR A 1 135 ? 12.567 -13.377 -0.849 1.00 85.81 135 TYR A CA 1
ATOM 1017 C C . TYR A 1 135 ? 13.131 -14.508 0.022 1.00 85.81 135 TYR A C 1
ATOM 1019 O O . TYR A 1 135 ? 13.220 -14.344 1.239 1.00 85.81 135 TYR A O 1
ATOM 1027 N N . LEU A 1 136 ? 13.578 -15.613 -0.586 1.00 88.44 136 LEU A N 1
ATOM 1028 C CA . LEU A 1 136 ? 14.151 -16.751 0.139 1.00 88.44 136 LEU A CA 1
ATOM 1029 C C . LEU A 1 136 ? 15.386 -16.356 0.958 1.00 88.44 136 LEU A C 1
ATOM 1031 O O . LEU A 1 136 ? 15.473 -16.728 2.124 1.00 88.44 136 LEU A O 1
ATOM 1035 N N . ALA A 1 137 ? 16.286 -15.547 0.390 1.00 88.88 137 ALA A N 1
ATOM 1036 C CA . ALA A 1 137 ? 17.484 -15.057 1.076 1.00 88.88 137 ALA A CA 1
ATOM 1037 C C . ALA A 1 137 ? 17.182 -14.162 2.293 1.00 88.88 137 ALA A C 1
ATOM 1039 O O . ALA A 1 137 ? 18.035 -13.989 3.158 1.00 88.88 137 ALA A O 1
ATOM 1040 N N . LYS A 1 138 ? 15.984 -13.567 2.359 1.00 82.06 138 LYS A N 1
ATOM 1041 C CA . LYS A 1 138 ? 15.523 -12.785 3.516 1.00 82.06 138 LYS A CA 1
ATOM 1042 C C . LYS A 1 138 ? 14.820 -13.650 4.570 1.00 82.06 138 LYS A C 1
ATOM 1044 O O . LYS A 1 138 ? 14.687 -13.219 5.713 1.00 82.06 138 LYS A O 1
ATOM 1049 N N . CYS A 1 139 ? 14.319 -14.821 4.180 1.00 79.31 139 CYS A N 1
ATOM 1050 C CA . CYS A 1 139 ? 13.647 -15.765 5.072 1.00 79.31 139 CYS A CA 1
ATOM 1051 C C . CYS A 1 139 ? 14.606 -16.744 5.765 1.00 79.31 139 CYS A C 1
ATOM 1053 O O . CYS A 1 139 ? 14.204 -17.350 6.757 1.00 79.31 139 CYS A O 1
ATOM 1055 N N . SER A 1 140 ? 15.823 -16.915 5.238 1.00 60.50 140 SER A N 1
ATOM 1056 C CA . SER A 1 140 ? 16.932 -17.654 5.862 1.00 60.50 140 SER A CA 1
ATOM 1057 C C . SER A 1 140 ? 17.664 -16.816 6.901 1.00 60.50 140 SER A C 1
ATOM 1059 O O . SER A 1 14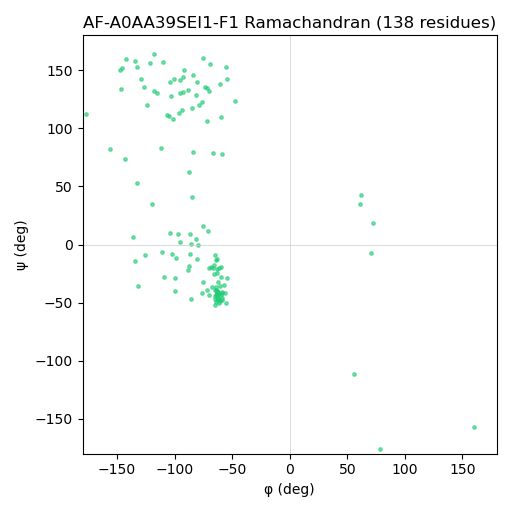0 ? 17.974 -17.368 7.977 1.00 60.50 140 SER A O 1
#

Mean predicted aligned error: 10.11 Å